Protein AF-A2QNN8-F1 (afdb_monomer)

InterPro domains:
  IPR036259 MFS transporter superfamily [G3DSA:1.20.1250.20] (14-137)
  IPR036259 MFS transporter superfamily [SSF103473] (20-132)

Sequence (154 aa):
FTSDRYVIHQKETKGDAFKPESRLVHLILAAVILPAGFIIYGWTLDYHVQYIVPLVGTCLAGFSMTLSAIPAETYVVDTYEIHGASAIAAGVIFRAIAGAFLPLIGPALYDSIGQGWGNTVLAFIAAAFIPPLGALMIYGDWFRSKERFGREGR

Radius of gyration: 18.93 Å; Cα contacts (8 Å, |Δi|>4): 127; chains: 1; bounding box: 52×25×62 Å

Organism: Aspergillus niger (strain ATCC MYA-4892 / CBS 513.88 / FGSC A1513) (NCBI:txid425011)

Solvent-accessible surface area (backbone atoms only — not comparable to full-atom values): 8056 Å² total; per-residue (Å²): 116,70,66,54,54,54,52,52,51,46,41,73,74,49,49,97,66,64,53,75,56,71,48,50,58,45,37,54,54,16,44,56,39,32,28,53,11,30,37,46,24,14,43,31,59,60,67,66,48,66,73,66,55,34,51,50,12,49,50,38,30,55,50,17,53,54,49,30,46,58,47,50,53,52,49,43,38,74,72,30,82,90,52,16,72,58,54,48,50,52,51,52,51,53,50,50,50,50,64,58,49,49,68,69,46,42,61,63,45,31,75,72,59,33,48,30,52,41,27,40,52,53,17,50,57,53,43,66,53,42,60,64,56,53,47,46,62,74,44,40,67,60,59,52,55,55,56,55,57,63,58,74,77,108

Foldseek 3Di:
DVVVVVLVVCCVPPPPPSDLLVLLVLLLVLLLLQLVLLLQLQVCVQVVHDPVRNVVSVVSNVVSVVSNPVSVLVSLCVLCVPCSVVVVVVVVVVVVVCVVVCVVCVVVLCVVPHRNVSSNVVSVVSNVVNVVSVCCSVCVVVVSVVVVVVVVVD

pLDDT: mean 76.63, std 15.36, range [36.84, 93.81]

Mean predicted aligned error: 10.18 Å

Structure (mmCIF, N/CA/C/O backbone):
data_AF-A2QNN8-F1
#
_entry.id   AF-A2QNN8-F1
#
loop_
_atom_site.group_PDB
_atom_site.id
_atom_site.type_symbol
_atom_site.label_atom_id
_atom_site.label_alt_id
_atom_site.label_comp_id
_atom_site.label_asym_id
_atom_site.label_entity_id
_atom_site.label_seq_id
_atom_site.pdbx_PDB_ins_code
_atom_site.Cartn_x
_atom_site.Cartn_y
_atom_site.Cartn_z
_atom_site.occupancy
_atom_site.B_iso_or_equiv
_atom_site.auth_seq_id
_atom_site.auth_comp_id
_atom_site.auth_asym_id
_atom_site.auth_atom_id
_atom_site.pdbx_PDB_model_num
ATOM 1 N N . PHE A 1 1 ? 18.140 10.721 -3.694 1.00 40.28 1 PHE A N 1
ATOM 2 C CA . PHE A 1 1 ? 19.602 10.827 -3.473 1.00 40.28 1 PHE A CA 1
ATOM 3 C C . PHE A 1 1 ? 20.260 9.537 -2.973 1.00 40.28 1 PHE A C 1
ATOM 5 O O . PHE A 1 1 ? 21.343 9.222 -3.447 1.00 40.28 1 PHE A O 1
ATOM 12 N N . THR A 1 2 ? 19.659 8.756 -2.066 1.00 42.47 2 THR A N 1
ATOM 13 C CA . THR A 1 2 ? 20.203 7.440 -1.654 1.00 42.47 2 THR A CA 1
ATOM 14 C C . THR A 1 2 ? 19.874 6.308 -2.633 1.00 42.47 2 THR A C 1
ATOM 16 O O . THR A 1 2 ? 20.722 5.447 -2.853 1.00 42.47 2 THR A O 1
ATOM 19 N N . SER A 1 3 ? 18.703 6.339 -3.286 1.00 48.66 3 SER A N 1
ATOM 20 C CA . SER A 1 3 ? 18.354 5.353 -4.323 1.00 48.66 3 SER A CA 1
ATOM 21 C C . SER A 1 3 ? 19.267 5.449 -5.551 1.00 48.66 3 SER A C 1
ATOM 23 O O . SER A 1 3 ? 19.714 4.420 -6.044 1.00 48.66 3 SER A O 1
ATOM 25 N N . ASP A 1 4 ? 19.628 6.661 -5.986 1.00 56.06 4 ASP A N 1
ATOM 26 C CA . ASP A 1 4 ? 20.526 6.859 -7.133 1.00 56.06 4 ASP A CA 1
ATOM 27 C C . ASP A 1 4 ? 21.926 6.307 -6.887 1.00 56.06 4 ASP A C 1
ATOM 29 O O . ASP A 1 4 ? 22.475 5.641 -7.756 1.00 56.06 4 ASP A O 1
ATOM 33 N N . ARG A 1 5 ? 22.497 6.495 -5.690 1.00 54.22 5 ARG A N 1
ATOM 34 C CA . ARG A 1 5 ? 23.829 5.945 -5.383 1.00 54.22 5 ARG A CA 1
ATOM 35 C C . ARG A 1 5 ? 23.828 4.417 -5.355 1.00 54.22 5 ARG A C 1
ATOM 37 O O . ARG A 1 5 ? 24.802 3.817 -5.793 1.00 54.22 5 ARG A O 1
ATOM 44 N N . TYR A 1 6 ? 22.745 3.790 -4.895 1.00 56.72 6 TYR A N 1
ATOM 45 C CA . TYR A 1 6 ? 22.615 2.329 -4.896 1.00 56.72 6 TYR A CA 1
ATOM 46 C C . TYR A 1 6 ? 22.433 1.766 -6.316 1.00 56.72 6 TYR A C 1
ATOM 48 O O . TYR A 1 6 ? 23.040 0.758 -6.670 1.00 56.72 6 TYR A O 1
ATOM 56 N N . VAL A 1 7 ? 21.658 2.460 -7.156 1.00 57.34 7 VAL A N 1
ATOM 57 C CA . VAL A 1 7 ? 21.433 2.122 -8.572 1.00 57.34 7 VAL A CA 1
ATOM 58 C C . VAL A 1 7 ? 22.704 2.306 -9.405 1.00 57.34 7 VAL A C 1
ATOM 60 O O . VAL A 1 7 ? 23.020 1.444 -10.219 1.00 57.34 7 VAL A O 1
ATOM 63 N N . ILE A 1 8 ? 23.448 3.396 -9.197 1.00 58.00 8 ILE A N 1
ATOM 64 C CA . ILE A 1 8 ? 24.716 3.672 -9.889 1.00 58.00 8 ILE A CA 1
ATOM 65 C C . ILE A 1 8 ? 25.770 2.637 -9.483 1.00 58.00 8 ILE A C 1
ATOM 67 O O . ILE A 1 8 ? 26.391 2.036 -10.353 1.00 58.00 8 ILE A O 1
ATOM 71 N N . HIS A 1 9 ? 25.888 2.330 -8.187 1.00 56.50 9 HIS A N 1
ATOM 72 C CA . HIS A 1 9 ? 26.834 1.324 -7.706 1.00 56.50 9 HIS A CA 1
ATOM 73 C C . HIS A 1 9 ? 26.515 -0.087 -8.228 1.00 56.50 9 HIS A C 1
ATOM 75 O O . HIS A 1 9 ? 27.425 -0.819 -8.610 1.00 56.50 9 HIS A O 1
ATOM 81 N N . GLN A 1 10 ? 25.231 -0.466 -8.310 1.00 51.91 10 GLN A N 1
ATOM 82 C CA . GLN A 1 10 ? 24.814 -1.742 -8.906 1.00 51.91 10 GLN A CA 1
ATOM 83 C C . GLN A 1 10 ? 24.966 -1.781 -10.434 1.00 51.91 10 GLN A C 1
ATOM 85 O O . GLN A 1 10 ? 25.294 -2.840 -10.967 1.00 51.91 10 GLN A O 1
ATOM 90 N N . LYS A 1 11 ? 24.768 -0.660 -11.145 1.00 53.00 11 LYS A N 1
ATOM 91 C CA . LYS A 1 11 ? 25.093 -0.546 -12.579 1.00 53.00 11 LYS A CA 1
ATOM 92 C C . LYS A 1 11 ? 26.594 -0.734 -12.829 1.00 53.00 11 LYS A C 1
ATOM 94 O O . LYS A 1 11 ? 26.963 -1.415 -13.779 1.00 53.00 11 LYS A O 1
ATOM 99 N N . GLU A 1 12 ? 27.444 -0.204 -11.950 1.00 52.50 12 GLU A N 1
ATOM 100 C CA . GLU A 1 12 ? 28.905 -0.332 -12.040 1.00 52.50 12 GLU A CA 1
ATOM 101 C C . GLU A 1 12 ? 29.424 -1.738 -11.693 1.00 52.50 12 GLU A C 1
ATOM 103 O O . GLU A 1 12 ? 30.400 -2.184 -12.288 1.00 52.50 12 GLU A O 1
ATOM 108 N N . THR A 1 13 ? 28.774 -2.475 -10.780 1.00 52.06 13 THR A N 1
ATOM 109 C CA . THR A 1 13 ? 29.211 -3.839 -10.401 1.00 52.06 13 THR A CA 1
ATOM 110 C C . THR A 1 13 ? 28.624 -4.963 -11.256 1.00 52.06 13 THR A C 1
ATOM 112 O O . THR A 1 13 ? 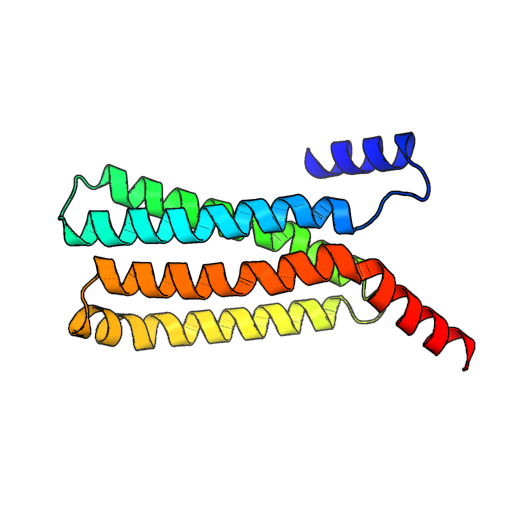29.233 -6.028 -11.330 1.00 52.06 13 THR A O 1
ATOM 115 N N . LYS A 1 14 ? 27.451 -4.779 -11.879 1.00 47.31 14 LYS A N 1
ATOM 116 C CA . LYS A 1 14 ? 26.757 -5.840 -12.642 1.00 47.31 14 LYS A CA 1
ATOM 117 C C . LYS A 1 14 ? 26.651 -5.600 -14.151 1.00 47.31 14 LYS A C 1
ATOM 119 O O . LYS A 1 14 ? 26.221 -6.513 -14.855 1.00 47.31 14 LYS A O 1
ATOM 124 N N . GLY A 1 15 ? 27.039 -4.430 -14.664 1.00 57.62 15 GLY A N 1
ATOM 125 C CA . GLY A 1 15 ? 26.958 -4.123 -16.097 1.00 57.62 15 GLY A CA 1
ATOM 126 C C . GLY A 1 15 ? 25.545 -4.338 -16.666 1.00 57.62 15 GLY A C 1
ATOM 127 O O . GLY A 1 15 ? 24.558 -3.900 -16.076 1.00 57.62 15 GLY A O 1
ATOM 128 N N . ASP A 1 16 ? 25.447 -5.069 -17.781 1.00 45.72 16 ASP A N 1
ATOM 129 C CA . ASP A 1 16 ? 24.219 -5.358 -18.555 1.00 45.72 16 ASP A CA 1
ATOM 130 C C . ASP A 1 16 ? 23.160 -6.210 -17.802 1.00 45.72 16 ASP A C 1
ATOM 132 O O . ASP A 1 16 ? 22.071 -6.476 -18.303 1.00 45.72 16 ASP A O 1
ATOM 136 N N . ALA A 1 17 ? 23.452 -6.633 -16.564 1.00 47.44 17 ALA A N 1
ATOM 137 C CA . ALA A 1 17 ? 22.543 -7.381 -15.692 1.00 47.44 17 ALA A CA 1
ATOM 138 C C . ALA A 1 17 ? 21.748 -6.494 -14.707 1.00 47.44 17 ALA A C 1
ATOM 140 O O . ALA A 1 17 ? 21.143 -7.014 -13.761 1.00 47.44 17 ALA A O 1
ATOM 141 N N . PHE A 1 18 ? 21.730 -5.166 -14.894 1.00 48.59 18 PHE A N 1
ATOM 142 C CA . PHE A 1 18 ? 20.839 -4.266 -14.153 1.00 48.59 18 PHE A CA 1
ATOM 143 C C . PHE A 1 18 ? 19.399 -4.405 -14.662 1.00 48.59 18 PHE A C 1
ATOM 145 O O . PHE A 1 18 ? 18.871 -3.597 -15.423 1.00 48.59 18 PHE A O 1
ATOM 152 N N . LYS A 1 19 ? 18.781 -5.499 -14.236 1.00 54.31 19 LYS A N 1
ATOM 153 C CA . LYS A 1 19 ? 17.401 -5.853 -14.512 1.00 54.31 19 LYS A CA 1
ATOM 154 C C . LYS A 1 19 ? 16.452 -4.903 -13.758 1.00 54.31 19 LYS A C 1
ATOM 156 O O . LYS A 1 19 ? 16.579 -4.811 -12.527 1.00 54.31 19 LYS A O 1
ATOM 161 N N . PRO A 1 20 ? 15.530 -4.180 -14.432 1.00 54.88 20 PRO A N 1
ATOM 162 C CA . PRO A 1 20 ? 14.546 -3.305 -13.777 1.00 54.88 20 PRO A CA 1
ATOM 163 C C . PRO A 1 20 ? 13.703 -4.035 -12.709 1.00 54.88 20 PRO A C 1
ATOM 165 O O . PRO A 1 20 ? 13.182 -3.413 -11.783 1.00 54.88 20 PRO A O 1
ATOM 168 N N . GLU A 1 21 ? 13.677 -5.366 -12.752 1.00 56.22 21 GLU A N 1
ATOM 169 C CA . GLU A 1 21 ? 13.100 -6.299 -11.785 1.00 56.22 21 GLU A CA 1
ATOM 170 C C . GLU A 1 21 ? 13.728 -6.207 -10.381 1.00 56.22 21 GLU A C 1
ATOM 172 O O . GLU A 1 21 ? 13.063 -6.502 -9.389 1.00 56.22 21 GLU A O 1
ATOM 177 N N . SER A 1 22 ? 14.967 -5.716 -10.240 1.00 58.47 22 SER A N 1
ATOM 178 C CA . SER A 1 22 ? 15.568 -5.466 -8.914 1.00 58.47 22 SER A CA 1
ATOM 179 C C . SER A 1 22 ? 14.829 -4.364 -8.139 1.00 58.47 22 SER A C 1
ATOM 181 O O . SER A 1 22 ? 14.865 -4.331 -6.907 1.00 58.47 22 SER A O 1
ATOM 183 N N . ARG A 1 23 ? 14.106 -3.476 -8.839 1.00 61.06 23 ARG A N 1
ATOM 184 C CA . ARG A 1 23 ? 13.245 -2.461 -8.213 1.00 61.06 23 ARG A CA 1
ATOM 185 C C . ARG A 1 23 ? 11.925 -3.059 -7.716 1.00 61.06 23 ARG A C 1
ATOM 187 O O . ARG A 1 23 ? 11.390 -2.574 -6.721 1.00 61.06 23 ARG A O 1
ATOM 194 N N . LEU A 1 24 ? 11.448 -4.146 -8.334 1.00 64.88 24 LEU A N 1
ATOM 195 C CA . LEU A 1 24 ? 10.194 -4.822 -7.975 1.00 64.88 24 LEU A CA 1
ATOM 196 C C . LEU A 1 24 ? 10.249 -5.519 -6.603 1.00 64.88 24 LEU A C 1
ATOM 198 O O . LEU A 1 24 ? 9.210 -5.707 -5.975 1.00 64.88 24 LEU A O 1
ATOM 202 N N . VAL A 1 25 ? 11.440 -5.806 -6.063 1.00 69.25 25 VAL A N 1
ATOM 203 C CA . VAL A 1 25 ? 11.587 -6.316 -4.683 1.00 69.25 25 VAL A CA 1
ATOM 204 C C . VAL A 1 25 ? 10.976 -5.351 -3.656 1.00 69.25 25 VAL A C 1
ATOM 206 O O . VAL A 1 25 ? 10.321 -5.782 -2.707 1.00 69.25 25 VAL A O 1
ATOM 209 N N . HIS A 1 26 ? 11.126 -4.040 -3.869 1.00 74.56 26 HIS A N 1
ATOM 210 C CA . HIS A 1 26 ? 10.558 -3.021 -2.981 1.00 74.56 26 HIS A CA 1
ATOM 211 C C . HIS A 1 26 ? 9.028 -2.953 -3.091 1.00 74.56 26 HIS A C 1
ATOM 213 O O . HIS A 1 26 ? 8.355 -2.684 -2.099 1.00 74.56 26 HIS A O 1
ATOM 219 N N . LEU A 1 27 ? 8.479 -3.263 -4.271 1.00 77.75 27 LEU A N 1
ATOM 220 C CA . LEU A 1 27 ? 7.037 -3.360 -4.508 1.00 77.75 27 LEU A CA 1
ATOM 221 C C . LEU A 1 27 ? 6.410 -4.531 -3.750 1.00 77.75 27 LEU A C 1
ATOM 223 O O . LEU A 1 27 ? 5.355 -4.354 -3.151 1.00 77.75 27 LEU A O 1
ATOM 227 N N . ILE A 1 28 ? 7.067 -5.694 -3.709 1.00 79.44 28 ILE A N 1
ATOM 228 C CA . ILE A 1 28 ? 6.591 -6.845 -2.923 1.00 79.44 28 ILE A CA 1
ATOM 229 C C . ILE A 1 28 ? 6.603 -6.511 -1.429 1.00 79.44 28 ILE A C 1
ATOM 231 O O . ILE A 1 28 ? 5.623 -6.770 -0.732 1.00 79.44 28 ILE A O 1
ATOM 235 N N . LEU A 1 29 ? 7.681 -5.887 -0.943 1.00 82.81 29 LEU A N 1
ATOM 236 C CA . LEU A 1 29 ? 7.770 -5.459 0.452 1.00 82.81 29 LEU A CA 1
ATOM 237 C C . LEU A 1 29 ? 6.645 -4.472 0.803 1.00 82.81 29 LEU A C 1
ATOM 239 O O . LEU A 1 29 ? 5.948 -4.657 1.800 1.00 82.81 29 LEU A O 1
ATOM 243 N N . ALA A 1 30 ? 6.415 -3.465 -0.042 1.00 84.88 30 ALA A N 1
ATOM 244 C CA . ALA A 1 30 ? 5.307 -2.530 0.123 1.00 84.88 30 ALA A CA 1
ATOM 245 C C . ALA A 1 30 ? 3.945 -3.251 0.123 1.00 84.88 30 ALA A C 1
ATOM 247 O O . ALA A 1 30 ? 3.107 -2.996 0.992 1.00 84.88 30 ALA A O 1
ATOM 248 N N . ALA A 1 31 ? 3.744 -4.203 -0.787 1.00 84.12 31 ALA A N 1
ATOM 249 C CA . ALA A 1 31 ? 2.489 -4.929 -0.926 1.00 84.12 31 ALA A CA 1
ATOM 250 C C . ALA A 1 31 ? 2.150 -5.820 0.284 1.00 84.12 31 ALA A C 1
ATOM 252 O O . ALA A 1 31 ? 0.978 -6.098 0.507 1.00 84.12 31 ALA A O 1
ATOM 253 N N . VAL A 1 32 ? 3.134 -6.213 1.101 1.00 87.19 32 VAL A N 1
ATOM 254 C CA . VAL A 1 32 ? 2.909 -6.912 2.384 1.00 87.19 32 VAL A CA 1
ATOM 255 C C . VAL A 1 32 ? 2.680 -5.930 3.538 1.00 87.19 32 VAL A C 1
ATOM 257 O O . VAL A 1 32 ? 1.844 -6.173 4.410 1.00 87.19 32 VAL A O 1
ATOM 260 N N . ILE A 1 33 ? 3.385 -4.796 3.541 1.00 89.44 33 ILE A N 1
ATOM 261 C CA . ILE A 1 33 ? 3.255 -3.763 4.582 1.00 89.44 33 ILE A CA 1
ATOM 262 C C . ILE A 1 33 ? 1.874 -3.086 4.529 1.00 89.44 33 ILE A C 1
ATOM 264 O O . ILE A 1 33 ? 1.326 -2.738 5.575 1.00 89.44 33 ILE A O 1
ATOM 268 N N . LEU A 1 34 ? 1.288 -2.919 3.337 1.00 89.50 34 LEU A N 1
ATOM 269 C CA . LEU A 1 34 ? 0.002 -2.232 3.164 1.00 89.50 34 LEU A CA 1
ATOM 270 C C . LEU A 1 34 ? -1.173 -2.962 3.855 1.00 89.50 34 LEU A C 1
ATOM 272 O O . LEU A 1 34 ? -1.851 -2.326 4.664 1.00 89.50 34 LEU A O 1
ATOM 276 N N . PRO A 1 35 ? -1.402 -4.276 3.633 1.00 90.19 35 PRO A N 1
ATOM 277 C CA . PRO A 1 35 ? -2.399 -5.043 4.378 1.00 90.19 35 PRO A CA 1
ATOM 278 C C . PRO A 1 35 ? -2.188 -4.994 5.893 1.00 90.19 35 PRO A C 1
ATOM 280 O O . PRO A 1 35 ? -3.153 -4.838 6.637 1.00 90.19 35 PRO A O 1
ATOM 283 N N . ALA A 1 36 ? -0.936 -5.076 6.358 1.00 91.31 36 ALA A N 1
ATOM 284 C CA . ALA A 1 36 ? -0.625 -4.999 7.783 1.00 91.31 36 ALA A CA 1
ATOM 285 C C . ALA A 1 36 ? -1.039 -3.644 8.384 1.00 91.31 36 ALA A C 1
ATOM 287 O O . ALA A 1 36 ? -1.663 -3.609 9.444 1.00 91.31 36 ALA A O 1
ATOM 288 N N . GLY A 1 37 ? -0.762 -2.537 7.684 1.00 89.75 37 GLY A N 1
ATOM 289 C CA . GLY A 1 37 ? -1.193 -1.196 8.087 1.00 89.75 37 GLY A CA 1
ATOM 290 C C . GLY A 1 37 ? -2.715 -1.066 8.191 1.00 89.75 37 GLY A C 1
ATOM 291 O O . GLY A 1 37 ? -3.213 -0.564 9.199 1.00 89.75 37 GLY A O 1
ATOM 292 N N . PHE A 1 38 ? -3.459 -1.581 7.204 1.00 90.25 38 PHE A N 1
ATOM 293 C CA . PHE A 1 38 ? -4.927 -1.557 7.215 1.00 90.25 38 PHE A CA 1
ATOM 294 C C . PHE A 1 38 ? -5.537 -2.413 8.327 1.00 90.25 38 PHE A C 1
ATOM 296 O O . PHE A 1 38 ? -6.469 -1.963 8.988 1.00 90.25 38 PHE A O 1
ATOM 303 N N . ILE A 1 39 ? -5.004 -3.610 8.580 1.00 91.50 39 ILE A N 1
ATOM 304 C CA . ILE A 1 39 ? -5.483 -4.478 9.666 1.00 91.50 39 ILE A CA 1
ATOM 305 C C . ILE A 1 39 ? -5.244 -3.805 11.022 1.00 91.50 39 ILE A C 1
ATOM 307 O O . ILE A 1 39 ? -6.165 -3.726 11.833 1.00 91.50 39 ILE A O 1
ATOM 311 N N . ILE A 1 40 ? -4.041 -3.268 11.259 1.00 89.88 40 ILE A N 1
ATOM 312 C CA . ILE A 1 40 ? -3.726 -2.552 12.503 1.00 89.88 40 ILE A CA 1
ATOM 313 C C . ILE A 1 40 ? -4.671 -1.360 12.673 1.00 89.88 40 ILE A C 1
ATOM 315 O O . ILE A 1 40 ? -5.285 -1.218 13.725 1.00 89.88 40 ILE A O 1
ATOM 319 N N . TYR A 1 41 ? -4.833 -0.532 11.642 1.00 88.50 41 TYR A N 1
ATOM 320 C CA . TYR A 1 41 ? -5.720 0.630 11.679 1.00 88.50 41 TYR A CA 1
ATOM 321 C C . TYR A 1 41 ? -7.181 0.246 11.961 1.00 88.50 41 TYR A C 1
ATOM 323 O O . TYR A 1 41 ? -7.792 0.779 12.884 1.00 88.50 41 TYR A O 1
ATOM 331 N N . GLY A 1 42 ? -7.720 -0.726 11.225 1.00 87.56 42 GLY A N 1
ATOM 332 C CA . 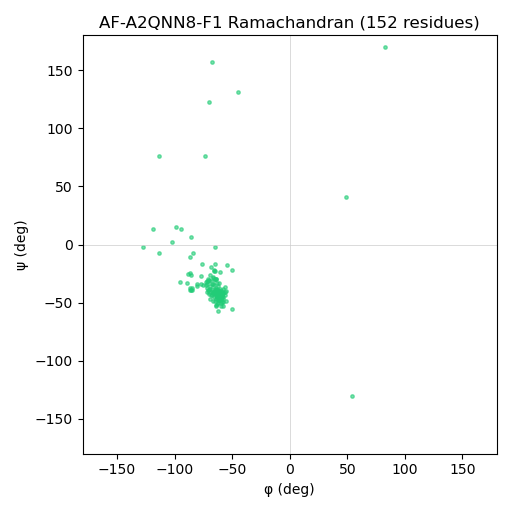GLY A 1 42 ? -9.118 -1.128 11.334 1.00 87.56 42 GLY A CA 1
ATOM 333 C C . GLY A 1 42 ? -9.494 -1.683 12.693 1.00 87.56 42 GLY A C 1
ATOM 334 O O . GLY A 1 42 ? -10.456 -1.224 13.301 1.00 87.56 42 GLY A O 1
ATOM 335 N N . TRP A 1 43 ? -8.727 -2.652 13.190 1.00 88.88 43 TRP A N 1
ATOM 336 C CA . TRP A 1 43 ? -9.032 -3.290 14.469 1.00 88.88 43 TRP A CA 1
ATOM 337 C C . TRP A 1 43 ? -8.759 -2.369 15.656 1.00 88.88 43 TRP A C 1
ATOM 339 O O . TRP A 1 43 ? -9.465 -2.433 16.657 1.00 88.88 43 TRP A O 1
ATOM 349 N N . THR A 1 44 ? -7.775 -1.472 15.558 1.00 87.19 44 THR A N 1
ATOM 350 C CA . THR A 1 44 ? -7.514 -0.511 16.642 1.00 87.19 44 THR A CA 1
ATOM 351 C C . THR A 1 44 ? -8.600 0.553 16.757 1.00 87.19 44 THR A C 1
ATOM 353 O O . THR A 1 44 ? -8.895 0.983 17.872 1.00 87.19 44 THR A O 1
ATOM 356 N N . LEU A 1 45 ? -9.230 0.928 15.641 1.00 84.38 45 LEU A N 1
ATOM 357 C CA . LEU A 1 45 ? -10.421 1.777 15.633 1.00 84.38 45 LEU A CA 1
ATOM 358 C C . LEU A 1 45 ? -11.654 1.056 16.180 1.00 84.38 45 LEU A C 1
ATOM 360 O O . LEU A 1 45 ? -12.376 1.642 16.980 1.00 84.38 45 LEU A O 1
ATOM 364 N N . ASP A 1 46 ? -11.854 -0.207 15.7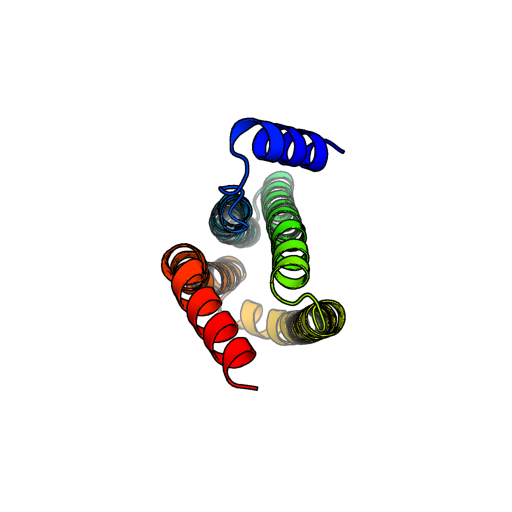99 1.00 85.94 46 ASP A N 1
ATOM 365 C CA . ASP A 1 46 ? -12.986 -1.029 16.247 1.00 85.94 46 ASP A CA 1
ATOM 366 C C . ASP A 1 46 ? -12.963 -1.271 17.768 1.00 85.94 46 ASP A C 1
ATOM 368 O O . ASP A 1 46 ? -13.977 -1.144 18.449 1.00 85.94 46 ASP A O 1
ATOM 372 N N . TYR A 1 47 ? -11.777 -1.527 18.331 1.00 86.06 47 TYR A N 1
ATOM 373 C CA . TYR A 1 47 ? -11.582 -1.727 19.772 1.00 86.06 47 TYR A CA 1
ATOM 374 C C . TYR A 1 47 ? -11.383 -0.428 20.573 1.00 86.06 47 TYR A C 1
ATOM 376 O O . TYR A 1 47 ? -11.064 -0.498 21.761 1.00 86.06 47 TYR A O 1
ATOM 384 N N . HIS A 1 48 ? -11.538 0.752 19.957 1.00 83.62 48 HIS A N 1
ATOM 385 C CA . HIS A 1 48 ? -11.313 2.058 20.597 1.00 83.62 48 HIS A CA 1
ATOM 386 C C . HIS A 1 48 ? -9.976 2.147 21.362 1.00 83.62 48 HIS A C 1
ATOM 388 O O . HIS A 1 48 ? -9.887 2.697 22.463 1.00 83.62 48 HIS A O 1
ATOM 394 N N . VAL A 1 49 ? -8.916 1.584 20.777 1.00 87.00 49 VAL A N 1
ATOM 395 C CA . VAL A 1 49 ? -7.575 1.554 21.372 1.00 87.00 49 VAL A CA 1
ATOM 396 C C . VAL A 1 49 ? -6.992 2.971 21.428 1.00 87.00 49 VAL A C 1
ATOM 398 O O . VAL A 1 49 ? -7.381 3.859 20.668 1.00 87.00 49 VAL A O 1
ATOM 401 N N . GLN A 1 50 ? -6.027 3.194 22.326 1.00 86.00 50 GLN A N 1
ATOM 402 C CA . GLN A 1 50 ? -5.293 4.455 22.441 1.00 86.00 50 GLN A CA 1
ATOM 403 C C . GLN A 1 50 ? -4.851 4.984 21.065 1.00 86.00 50 GLN A C 1
ATOM 405 O O . GLN A 1 50 ? -4.219 4.267 20.291 1.00 86.00 50 GLN A O 1
ATOM 410 N N . TYR A 1 51 ? -5.123 6.268 20.811 1.00 86.38 51 TYR A N 1
ATOM 411 C CA . TYR A 1 51 ? -4.953 6.967 19.525 1.00 86.38 51 TYR A CA 1
ATOM 412 C C . TYR A 1 51 ? -3.584 6.796 18.839 1.00 86.38 51 TYR A C 1
ATOM 414 O O . TYR A 1 51 ? -3.472 6.965 17.627 1.00 86.38 51 TYR A O 1
ATOM 422 N N . ILE A 1 52 ? -2.537 6.447 19.591 1.00 88.94 52 ILE A N 1
ATOM 423 C CA . ILE A 1 52 ? -1.187 6.205 19.068 1.00 88.94 52 ILE A CA 1
ATOM 424 C C . ILE A 1 52 ? -1.157 4.989 18.132 1.00 88.94 52 ILE A C 1
ATOM 426 O O . ILE A 1 52 ? -0.467 5.013 17.116 1.00 88.94 52 ILE A O 1
ATOM 430 N N . VAL A 1 53 ? -1.908 3.930 18.433 1.00 87.31 53 VAL A N 1
ATOM 431 C CA . VAL A 1 53 ? -1.870 2.685 17.651 1.00 87.31 53 VAL A CA 1
ATOM 432 C C . VAL A 1 53 ? -2.477 2.842 16.243 1.00 87.31 53 VAL A C 1
ATOM 434 O O . VAL A 1 53 ? -1.803 2.466 15.280 1.00 87.31 53 VAL A O 1
ATOM 437 N N . PRO A 1 54 ? -3.665 3.457 16.054 1.00 88.31 54 PRO A N 1
ATOM 438 C CA . PRO A 1 54 ? -4.172 3.739 14.710 1.00 88.31 54 PRO A CA 1
ATOM 439 C C . PRO A 1 54 ? -3.294 4.743 13.946 1.00 88.31 54 PRO A C 1
ATOM 441 O O . PRO A 1 54 ? -3.172 4.636 12.726 1.00 88.31 54 PRO A O 1
ATOM 444 N N . LEU A 1 55 ? -2.612 5.671 14.633 1.00 90.00 55 LEU A N 1
ATOM 445 C CA . LEU A 1 55 ? -1.599 6.540 14.016 1.00 90.00 55 LEU A CA 1
ATOM 446 C C . LEU A 1 55 ? -0.441 5.730 13.417 1.00 90.00 55 LEU A C 1
ATOM 448 O O . LEU A 1 55 ? -0.046 5.982 12.281 1.00 90.00 55 LEU A O 1
ATOM 452 N N . VAL A 1 56 ? 0.064 4.725 14.138 1.00 92.00 56 VAL A N 1
ATOM 453 C CA . VAL A 1 56 ? 1.102 3.815 13.624 1.00 92.00 56 VAL A CA 1
ATOM 454 C C . VAL A 1 56 ? 0.596 3.030 12.409 1.00 92.00 56 VAL A C 1
ATOM 456 O O . VAL A 1 56 ? 1.323 2.922 11.421 1.00 92.00 56 VAL A O 1
ATOM 459 N N . GLY A 1 57 ? -0.651 2.546 12.435 1.00 89.12 57 GLY A N 1
ATOM 460 C CA . GLY A 1 57 ? -1.281 1.876 11.288 1.00 89.12 57 GLY A CA 1
ATOM 461 C C . GLY A 1 57 ? -1.332 2.763 10.037 1.00 89.12 57 GLY A C 1
ATOM 462 O O . GLY A 1 57 ? -0.899 2.347 8.960 1.00 89.12 57 GLY A O 1
ATOM 463 N N . THR A 1 58 ? -1.758 4.019 10.193 1.00 90.25 58 THR A N 1
ATOM 464 C CA . THR A 1 58 ? -1.785 5.013 9.107 1.00 90.25 58 THR A CA 1
ATOM 465 C C . THR A 1 58 ? -0.382 5.342 8.591 1.00 90.25 58 THR A C 1
ATOM 467 O O . THR A 1 58 ? -0.177 5.436 7.380 1.00 90.25 58 THR A O 1
ATOM 470 N N . CYS A 1 59 ? 0.608 5.464 9.481 1.00 93.31 59 CYS A N 1
ATOM 471 C CA . CYS A 1 59 ? 2.005 5.669 9.094 1.00 93.31 59 CYS A CA 1
ATOM 472 C C . CYS A 1 59 ? 2.545 4.498 8.262 1.00 93.31 59 CYS A C 1
ATOM 474 O O . CYS A 1 59 ? 3.194 4.733 7.243 1.00 93.31 59 CYS A O 1
ATOM 476 N N . LEU A 1 60 ? 2.251 3.249 8.646 1.00 92.44 60 LEU A N 1
ATOM 477 C CA . LEU A 1 60 ? 2.624 2.069 7.857 1.00 92.44 60 LEU A CA 1
ATOM 478 C C . LEU A 1 60 ? 1.977 2.086 6.467 1.00 92.44 60 LEU A C 1
ATOM 480 O O . LEU A 1 60 ? 2.657 1.832 5.471 1.00 92.44 60 LEU A O 1
ATOM 484 N N . ALA A 1 61 ? 0.683 2.408 6.389 1.00 90.44 61 ALA A N 1
ATOM 485 C CA . ALA A 1 61 ? -0.037 2.481 5.121 1.00 90.44 61 ALA A CA 1
ATOM 486 C C . ALA A 1 61 ? 0.546 3.568 4.197 1.00 90.44 61 ALA A C 1
ATOM 488 O O . ALA A 1 61 ? 0.844 3.295 3.033 1.00 90.44 61 ALA A O 1
ATOM 489 N N . GLY A 1 62 ? 0.796 4.773 4.723 1.00 90.62 62 GLY A N 1
ATOM 490 C CA . GLY A 1 62 ? 1.408 5.872 3.967 1.00 90.62 62 GLY A CA 1
ATOM 491 C C . GLY A 1 62 ? 2.843 5.574 3.521 1.00 90.62 62 GLY A C 1
ATOM 492 O O . GLY A 1 62 ? 3.226 5.873 2.384 1.00 90.62 62 GLY A O 1
ATOM 493 N N . PHE A 1 63 ? 3.628 4.919 4.382 1.00 91.81 63 PHE A N 1
ATOM 494 C CA . PHE A 1 63 ? 4.972 4.460 4.039 1.00 91.81 63 PHE A CA 1
ATOM 495 C C . PHE A 1 63 ? 4.939 3.455 2.884 1.00 91.81 63 PHE A C 1
ATOM 497 O O . PHE A 1 63 ? 5.680 3.612 1.914 1.00 91.81 63 PHE A O 1
ATOM 504 N N . SER A 1 64 ? 4.037 2.473 2.934 1.00 90.19 64 SER A N 1
ATOM 505 C CA . SER A 1 64 ? 3.875 1.501 1.852 1.00 90.19 64 SER A CA 1
ATOM 506 C C . SER A 1 64 ? 3.443 2.144 0.525 1.00 90.19 64 SER A C 1
ATOM 508 O O . SER A 1 64 ? 4.000 1.820 -0.530 1.00 90.19 64 SER A O 1
ATOM 510 N N . MET A 1 65 ? 2.513 3.106 0.551 1.00 88.44 65 MET A N 1
ATOM 511 C CA . MET A 1 65 ? 2.098 3.834 -0.658 1.00 88.44 65 MET A CA 1
ATOM 512 C C . MET A 1 65 ? 3.278 4.541 -1.334 1.00 88.44 65 MET A C 1
ATOM 514 O O . MET A 1 65 ? 3.425 4.477 -2.551 1.00 88.44 65 MET A O 1
ATOM 518 N N . THR A 1 66 ? 4.157 5.168 -0.552 1.00 88.81 66 THR A N 1
ATOM 519 C CA . THR A 1 66 ? 5.337 5.855 -1.101 1.00 88.81 66 THR A CA 1
ATOM 520 C C . THR A 1 66 ? 6.384 4.858 -1.600 1.00 88.81 66 THR A C 1
ATOM 522 O O . THR A 1 66 ? 6.961 5.041 -2.673 1.00 88.81 66 THR A O 1
ATOM 525 N N . LEU A 1 67 ? 6.604 3.777 -0.844 1.00 86.31 67 LEU A N 1
ATOM 526 C CA . LEU A 1 67 ? 7.564 2.725 -1.175 1.00 86.31 67 LEU A CA 1
ATOM 527 C C . LEU A 1 67 ? 7.194 1.972 -2.464 1.00 86.31 67 LEU A C 1
ATOM 529 O O . LEU A 1 67 ? 8.090 1.515 -3.168 1.00 86.31 67 LEU A O 1
ATOM 533 N N . SER A 1 68 ? 5.902 1.863 -2.785 1.00 86.12 68 SER A N 1
ATOM 534 C CA . SER A 1 68 ? 5.407 1.244 -4.023 1.00 86.12 68 SER A CA 1
ATOM 535 C C . SER A 1 68 ? 5.325 2.216 -5.205 1.00 86.12 68 SER A C 1
ATOM 537 O O . SER A 1 68 ? 5.678 1.827 -6.318 1.00 86.12 68 SER A O 1
ATOM 539 N N . ALA A 1 69 ? 4.916 3.472 -4.990 1.00 84.75 69 ALA A N 1
ATOM 540 C CA . ALA A 1 69 ? 4.708 4.441 -6.071 1.00 84.75 69 ALA A CA 1
ATOM 541 C C . ALA A 1 69 ? 5.995 4.757 -6.853 1.00 84.75 69 ALA A C 1
ATOM 543 O O . ALA A 1 69 ? 6.024 4.620 -8.074 1.00 84.75 69 ALA A O 1
ATOM 544 N N . ILE A 1 70 ? 7.083 5.096 -6.153 1.00 84.12 70 ILE A N 1
ATOM 545 C CA . ILE A 1 70 ? 8.354 5.510 -6.775 1.00 84.12 70 ILE A CA 1
ATOM 546 C C . ILE A 1 70 ? 8.934 4.435 -7.722 1.00 84.12 70 ILE A C 1
ATOM 548 O O . ILE A 1 70 ? 9.241 4.754 -8.878 1.00 84.12 70 ILE A O 1
ATOM 552 N N . PRO A 1 71 ? 9.120 3.166 -7.297 1.00 79.50 71 PRO A N 1
ATOM 553 C CA . PRO A 1 71 ? 9.649 2.135 -8.186 1.00 79.50 71 PRO A CA 1
ATOM 554 C C . PRO A 1 71 ? 8.670 1.747 -9.299 1.00 79.50 71 PRO A C 1
ATOM 556 O O . PRO A 1 71 ? 9.137 1.411 -10.384 1.00 79.50 71 PRO A O 1
ATOM 559 N N . ALA A 1 72 ? 7.352 1.815 -9.070 1.00 81.44 72 ALA A N 1
ATOM 560 C CA . ALA A 1 72 ? 6.355 1.527 -10.102 1.00 81.44 72 ALA A CA 1
ATOM 561 C C . ALA A 1 72 ? 6.382 2.566 -11.228 1.00 81.44 72 ALA A C 1
ATOM 563 O O . ALA A 1 72 ? 6.451 2.198 -12.398 1.00 81.44 72 ALA A O 1
ATOM 564 N N . GLU A 1 73 ? 6.385 3.856 -10.887 1.00 82.44 73 GLU A N 1
ATOM 565 C CA . GLU A 1 73 ? 6.461 4.942 -11.868 1.00 82.44 73 GLU A CA 1
ATOM 566 C C . GLU A 1 73 ? 7.762 4.853 -12.672 1.00 82.44 73 GLU A C 1
ATOM 568 O O . GLU A 1 73 ? 7.729 4.876 -13.900 1.00 82.44 73 GLU A O 1
ATOM 573 N N . THR A 1 74 ? 8.895 4.639 -11.993 1.00 80.12 74 THR A N 1
ATOM 574 C CA . THR A 1 74 ? 10.201 4.470 -12.654 1.00 80.12 74 THR A CA 1
ATOM 575 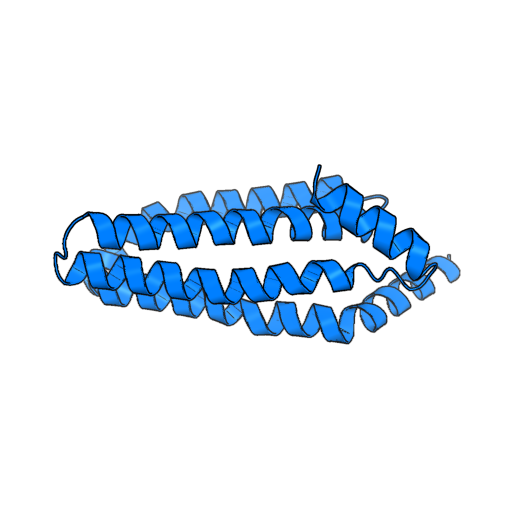C C . THR A 1 74 ? 10.209 3.258 -13.594 1.00 80.12 74 THR A C 1
ATOM 577 O O . THR A 1 74 ? 10.688 3.364 -14.718 1.00 80.12 74 THR A O 1
ATOM 580 N N . TYR A 1 75 ? 9.635 2.121 -13.180 1.00 77.12 75 TYR A N 1
ATOM 581 C CA . TYR A 1 75 ? 9.539 0.920 -14.018 1.00 77.12 75 TYR A CA 1
ATOM 582 C C . TYR A 1 75 ? 8.722 1.161 -15.293 1.00 77.12 75 TYR A C 1
ATOM 584 O O . TYR A 1 75 ? 9.091 0.682 -16.365 1.00 77.12 75 TYR A O 1
ATOM 592 N N . VAL A 1 76 ? 7.624 1.914 -15.194 1.00 77.44 76 VAL A N 1
ATOM 593 C CA . VAL A 1 76 ? 6.787 2.254 -16.351 1.00 77.44 76 VAL A CA 1
ATOM 594 C C . VAL A 1 76 ? 7.542 3.158 -17.328 1.00 77.44 76 VAL A C 1
ATOM 596 O O . VAL A 1 76 ? 7.470 2.911 -18.531 1.00 77.44 76 VAL A O 1
ATOM 599 N N . VAL A 1 77 ? 8.306 4.147 -16.846 1.00 78.88 77 VAL A N 1
ATOM 600 C CA . VAL A 1 77 ? 9.178 4.959 -17.719 1.00 78.88 77 VAL A CA 1
ATOM 601 C C . VAL A 1 77 ? 10.231 4.091 -18.401 1.00 78.88 77 VAL A C 1
ATOM 603 O O . VAL A 1 77 ? 10.391 4.174 -19.616 1.00 78.88 77 VAL A O 1
ATOM 606 N N . ASP A 1 78 ? 10.910 3.238 -17.631 1.00 73.12 78 ASP A N 1
ATOM 607 C CA . ASP A 1 78 ? 12.007 2.398 -18.121 1.00 73.12 78 ASP A CA 1
ATOM 608 C C . ASP A 1 78 ? 11.528 1.331 -19.127 1.00 73.12 78 ASP A C 1
ATOM 610 O O . ASP A 1 78 ? 12.293 0.900 -19.989 1.00 73.12 78 ASP A O 1
ATOM 614 N N . THR A 1 79 ? 10.274 0.878 -19.023 1.00 70.81 79 THR A N 1
ATOM 615 C CA . THR A 1 79 ? 9.707 -0.156 -19.911 1.00 70.81 79 THR A CA 1
ATOM 616 C C . THR A 1 79 ? 9.068 0.444 -21.164 1.00 70.81 79 THR A C 1
ATOM 618 O O . THR A 1 79 ? 9.144 -0.151 -22.237 1.00 70.81 79 THR A O 1
ATOM 621 N N . TYR A 1 80 ? 8.481 1.639 -21.064 1.00 70.44 80 TYR A N 1
ATOM 622 C CA . TYR A 1 80 ? 7.807 2.319 -22.169 1.00 70.44 80 TYR A CA 1
ATOM 623 C C . TYR A 1 80 ? 8.567 3.592 -22.567 1.00 70.44 80 TYR A C 1
ATOM 625 O O . TYR A 1 80 ? 8.121 4.700 -22.286 1.00 70.44 80 TYR A O 1
ATOM 633 N N . GLU A 1 81 ? 9.689 3.461 -23.282 1.00 66.06 81 GLU A N 1
ATOM 634 C CA . GLU A 1 81 ? 10.549 4.607 -23.648 1.00 66.06 81 GLU A CA 1
ATOM 635 C C . GLU A 1 81 ? 9.808 5.727 -24.412 1.00 66.06 81 GLU A C 1
ATOM 637 O O . GLU A 1 81 ? 10.076 6.907 -24.201 1.00 66.06 81 GLU A O 1
ATOM 642 N N . ILE A 1 82 ? 8.850 5.378 -25.284 1.00 71.38 82 ILE A N 1
ATOM 643 C CA . ILE A 1 82 ? 8.130 6.347 -26.140 1.00 71.38 82 ILE A CA 1
ATOM 644 C C . ILE A 1 82 ? 6.799 6.800 -25.510 1.00 71.38 82 ILE A C 1
ATOM 646 O O . ILE A 1 82 ? 6.369 7.937 -25.698 1.00 71.38 82 ILE A O 1
ATOM 650 N N . HIS A 1 83 ? 6.131 5.924 -24.751 1.00 77.50 83 HIS A N 1
ATOM 651 C CA . HIS A 1 83 ? 4.785 6.165 -24.207 1.00 77.50 83 HIS A CA 1
ATOM 652 C C . HIS A 1 83 ? 4.717 6.161 -22.668 1.00 77.50 83 HIS A C 1
ATOM 654 O O . HIS A 1 83 ? 3.625 6.162 -22.099 1.00 77.50 83 HIS A O 1
ATOM 660 N N . GLY A 1 84 ? 5.857 6.219 -21.978 1.00 78.88 84 GLY A N 1
ATOM 661 C CA . GLY A 1 84 ? 5.944 6.110 -20.518 1.00 78.88 84 GLY A CA 1
ATOM 662 C C . GLY A 1 84 ? 5.191 7.210 -19.775 1.00 78.88 84 GLY A C 1
ATOM 663 O O . GLY A 1 84 ? 4.469 6.923 -18.825 1.00 78.88 84 GLY A O 1
ATOM 664 N N . ALA A 1 85 ? 5.256 8.456 -20.257 1.00 82.75 85 ALA A N 1
ATOM 665 C CA . ALA A 1 85 ? 4.509 9.567 -19.660 1.00 82.75 85 ALA A CA 1
ATOM 666 C C . ALA A 1 85 ? 2.983 9.368 -19.745 1.00 82.75 85 ALA A C 1
ATOM 668 O O . ALA A 1 85 ? 2.262 9.659 -18.792 1.00 82.75 85 ALA A O 1
ATOM 669 N N . SER A 1 86 ? 2.487 8.829 -20.865 1.00 87.00 86 SER A N 1
ATOM 670 C CA . SER A 1 86 ? 1.062 8.527 -21.043 1.00 87.00 86 SER A CA 1
ATOM 671 C C . SER A 1 86 ? 0.622 7.352 -20.167 1.00 87.00 86 SER A C 1
ATOM 673 O O . SER A 1 86 ? -0.442 7.418 -19.553 1.00 87.00 86 SER A O 1
ATOM 675 N N . ALA A 1 87 ? 1.461 6.320 -20.040 1.00 85.25 87 ALA A N 1
ATOM 676 C CA . ALA A 1 87 ? 1.201 5.181 -19.166 1.00 85.25 87 ALA A CA 1
ATOM 677 C C . ALA A 1 87 ? 1.146 5.589 -17.681 1.00 85.25 87 ALA A C 1
ATOM 679 O O . ALA A 1 87 ? 0.233 5.176 -16.964 1.00 85.25 87 ALA A O 1
ATOM 680 N N . ILE A 1 88 ? 2.051 6.466 -17.229 1.00 87.38 88 ILE A N 1
ATOM 681 C CA . ILE A 1 88 ? 1.985 7.049 -15.880 1.00 87.38 88 ILE A CA 1
ATOM 682 C C . ILE A 1 88 ? 0.702 7.858 -15.707 1.00 87.38 88 ILE A C 1
ATOM 684 O O . ILE A 1 88 ? -0.003 7.673 -14.717 1.00 87.38 88 ILE A O 1
ATOM 688 N N . ALA A 1 89 ? 0.363 8.723 -16.669 1.00 88.94 89 ALA A N 1
ATOM 689 C CA . ALA A 1 89 ? -0.853 9.528 -16.598 1.00 88.94 89 ALA A CA 1
ATOM 690 C C . ALA A 1 89 ? -2.114 8.653 -16.483 1.00 88.94 89 ALA A C 1
ATOM 692 O O . ALA A 1 89 ? -2.978 8.933 -15.653 1.00 88.94 89 ALA A O 1
ATOM 693 N N . ALA A 1 90 ? -2.196 7.554 -17.240 1.00 89.56 90 ALA A N 1
ATOM 694 C CA . ALA A 1 90 ? -3.285 6.585 -17.130 1.00 89.56 90 ALA A CA 1
ATOM 695 C C . ALA A 1 90 ? -3.355 5.949 -15.728 1.00 89.56 90 ALA A C 1
ATOM 697 O O . ALA A 1 90 ? -4.437 5.862 -15.143 1.00 89.56 90 ALA A O 1
ATOM 698 N N . GLY A 1 91 ? -2.208 5.576 -15.149 1.00 87.94 91 GLY A N 1
ATOM 699 C CA . GLY A 1 91 ? -2.127 5.070 -13.775 1.00 87.94 91 GLY A CA 1
ATOM 700 C C . GLY A 1 91 ? -2.584 6.096 -12.731 1.00 87.94 91 GLY A C 1
ATOM 701 O O . GLY A 1 91 ? -3.326 5.758 -11.807 1.00 87.94 91 GLY A O 1
ATOM 702 N N . VAL A 1 92 ? -2.214 7.367 -12.903 1.00 90.31 92 VAL A N 1
ATOM 703 C CA . VAL A 1 92 ? -2.652 8.469 -12.033 1.00 90.31 92 VAL A CA 1
ATOM 704 C C . VAL A 1 92 ? -4.162 8.680 -12.121 1.00 90.31 92 VAL A C 1
ATOM 706 O O . VAL A 1 92 ? -4.799 8.852 -11.084 1.00 90.31 92 VAL A O 1
ATOM 709 N N . ILE A 1 93 ? -4.748 8.621 -13.320 1.00 93.06 93 ILE A N 1
ATOM 710 C CA . ILE A 1 93 ? -6.201 8.727 -13.513 1.00 93.06 93 ILE A CA 1
ATOM 711 C C . ILE A 1 93 ? -6.916 7.568 -12.817 1.00 93.06 93 ILE A C 1
ATOM 713 O O . ILE A 1 93 ? -7.849 7.806 -12.052 1.00 93.06 93 ILE A O 1
ATOM 717 N N . PHE A 1 94 ? -6.459 6.329 -13.015 1.00 89.44 94 PHE A N 1
ATOM 718 C CA . PHE A 1 94 ? -7.038 5.164 -12.343 1.00 89.44 94 PHE A CA 1
ATOM 719 C C . PHE A 1 94 ? -6.984 5.305 -10.816 1.00 89.44 94 PHE A C 1
ATOM 721 O O . PHE A 1 94 ? -7.985 5.101 -10.128 1.00 89.44 94 PHE A O 1
ATOM 728 N N . ARG A 1 95 ? -5.839 5.741 -10.281 1.00 88.44 95 ARG A N 1
ATOM 729 C CA . ARG A 1 95 ? -5.670 6.014 -8.850 1.00 88.44 95 ARG A CA 1
ATOM 730 C C . ARG A 1 95 ? -6.594 7.131 -8.362 1.00 88.44 95 ARG A C 1
ATOM 732 O O . ARG A 1 95 ? -7.137 7.022 -7.267 1.00 88.44 95 ARG A O 1
ATOM 739 N N . ALA A 1 96 ? -6.775 8.193 -9.142 1.00 92.25 96 ALA A N 1
ATOM 740 C CA . ALA A 1 96 ? -7.660 9.302 -8.797 1.00 92.25 96 ALA A CA 1
ATOM 741 C C . ALA A 1 96 ? -9.130 8.863 -8.766 1.00 92.25 96 ALA A C 1
ATOM 743 O O . ALA A 1 96 ? -9.849 9.216 -7.836 1.00 92.25 96 ALA A O 1
ATOM 744 N N . ILE A 1 97 ? -9.550 8.037 -9.727 1.00 93.81 97 ILE A N 1
ATOM 745 C CA . ILE A 1 97 ? -10.879 7.420 -9.752 1.00 93.81 97 ILE A CA 1
ATOM 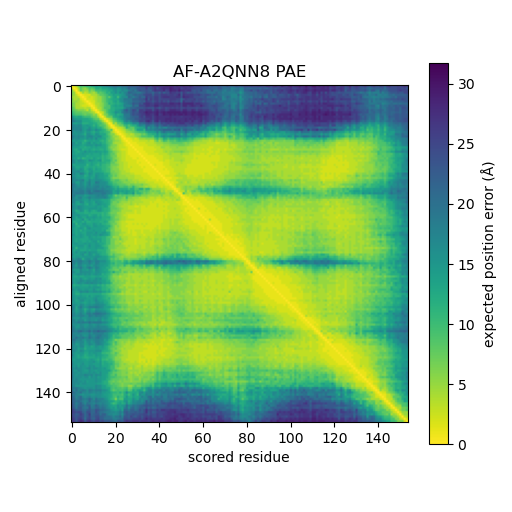746 C C . ILE A 1 97 ? -11.073 6.567 -8.498 1.00 93.81 97 ILE A C 1
ATOM 748 O O . ILE A 1 97 ? -12.021 6.791 -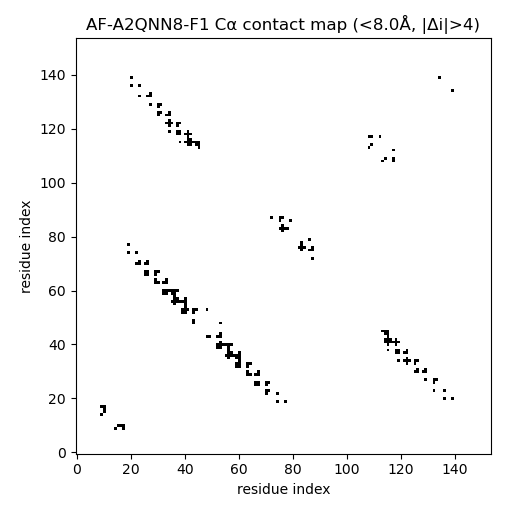7.749 1.00 93.81 97 ILE A O 1
ATOM 752 N N . ALA A 1 98 ? -10.149 5.648 -8.209 1.00 88.88 98 ALA A N 1
ATOM 753 C CA . ALA A 1 98 ? -10.216 4.830 -7.001 1.00 88.88 98 ALA A CA 1
ATOM 754 C C . ALA A 1 98 ? -10.290 5.699 -5.730 1.00 88.88 98 ALA A C 1
ATOM 756 O O . ALA A 1 98 ? -11.132 5.459 -4.870 1.00 88.88 98 ALA A O 1
ATOM 757 N N . GLY A 1 99 ? -9.477 6.757 -5.649 1.00 88.38 99 GLY A N 1
ATOM 758 C CA . GLY A 1 99 ? -9.485 7.720 -4.547 1.00 88.38 99 GLY A CA 1
ATOM 759 C C . GLY A 1 99 ? -10.766 8.553 -4.431 1.00 88.38 99 GLY A C 1
ATOM 760 O O . GLY A 1 99 ? -11.064 9.024 -3.340 1.00 88.38 99 GLY A O 1
ATOM 761 N N . ALA A 1 100 ? -11.538 8.713 -5.507 1.00 91.88 100 ALA A N 1
ATOM 762 C CA . ALA A 1 100 ? -12.834 9.389 -5.486 1.00 91.88 100 ALA A CA 1
ATOM 763 C C . ALA A 1 100 ? -13.979 8.449 -5.070 1.00 91.88 100 ALA A C 1
ATOM 765 O O . ALA A 1 100 ? -14.878 8.855 -4.337 1.00 91.88 100 ALA A O 1
ATOM 766 N N . PHE A 1 101 ? -13.940 7.184 -5.502 1.00 91.06 101 PHE A N 1
ATOM 767 C CA . PHE A 1 101 ? -14.982 6.202 -5.191 1.00 91.06 101 PHE A CA 1
ATOM 768 C C . PHE A 1 101 ? -14.838 5.582 -3.797 1.00 91.06 101 PHE A C 1
ATOM 770 O O . PHE A 1 101 ? -15.848 5.338 -3.138 1.00 91.06 101 PHE A O 1
ATOM 777 N N . LEU A 1 102 ? -13.613 5.345 -3.316 1.00 86.69 102 LEU A N 1
ATOM 778 C CA . LEU A 1 102 ? -13.388 4.704 -2.015 1.00 86.69 102 LEU A CA 1
ATOM 779 C C . LEU A 1 102 ? -14.028 5.483 -0.843 1.00 86.69 102 LEU A C 1
ATOM 781 O O . LEU A 1 102 ? -14.703 4.852 -0.033 1.00 86.69 102 LEU A O 1
ATOM 785 N N . PRO A 1 103 ? -13.914 6.827 -0.753 1.00 87.12 103 PRO A N 1
ATOM 786 C CA . PRO A 1 103 ? -14.576 7.609 0.295 1.00 87.12 103 PRO A CA 1
ATOM 787 C C . PRO A 1 103 ? -16.098 7.657 0.156 1.00 87.12 103 PRO A C 1
ATOM 789 O O . PRO A 1 103 ? -16.789 7.827 1.152 1.00 87.12 103 PRO A O 1
ATOM 792 N N . LEU A 1 104 ? -16.627 7.504 -1.062 1.00 89.69 104 LEU A N 1
ATOM 793 C CA . LEU A 1 104 ? -18.069 7.463 -1.299 1.00 89.69 104 LEU A CA 1
ATOM 794 C C . LEU A 1 104 ? -18.681 6.147 -0.793 1.00 89.69 104 LEU A C 1
ATOM 796 O O . LEU A 1 104 ? -19.780 6.145 -0.248 1.00 89.69 104 LEU A O 1
ATOM 800 N N . ILE A 1 105 ? -17.957 5.036 -0.952 1.00 87.31 105 ILE A N 1
ATOM 801 C CA . ILE A 1 105 ? -18.390 3.698 -0.521 1.00 87.31 105 ILE A CA 1
ATOM 802 C C . ILE A 1 105 ? -18.045 3.447 0.958 1.00 87.31 105 ILE A C 1
ATOM 804 O O . ILE A 1 105 ? -18.733 2.679 1.626 1.00 87.31 105 ILE A O 1
ATOM 808 N N . GLY A 1 106 ? -17.010 4.109 1.483 1.00 84.19 106 GLY A N 1
ATOM 809 C CA . GLY A 1 106 ? -16.479 3.914 2.834 1.00 84.19 106 GLY A CA 1
ATOM 810 C C . GLY A 1 106 ? -17.529 3.957 3.952 1.00 84.19 106 GLY A C 1
ATOM 811 O O . GLY A 1 106 ? -17.626 2.977 4.683 1.00 84.19 106 GLY A O 1
ATOM 812 N N . PRO A 1 107 ? -18.342 5.024 4.086 1.00 86.50 107 PRO A N 1
ATOM 813 C CA . PRO A 1 107 ? -19.361 5.112 5.132 1.00 86.50 107 PRO A CA 1
ATOM 814 C C . PRO A 1 107 ? -20.360 3.953 5.081 1.00 86.50 107 PRO A C 1
ATOM 816 O O . PRO A 1 107 ? -20.531 3.254 6.071 1.00 86.50 107 PRO A O 1
ATOM 819 N N . ALA A 1 108 ? -20.922 3.663 3.903 1.00 86.94 108 ALA A N 1
ATOM 820 C CA . ALA A 1 108 ? -21.865 2.558 3.730 1.00 86.94 108 ALA A CA 1
ATOM 821 C C . ALA A 1 108 ? -21.228 1.186 4.027 1.00 86.94 108 ALA A C 1
ATOM 823 O O . ALA A 1 108 ? -21.879 0.300 4.581 1.00 86.94 108 ALA A O 1
ATOM 824 N N . LEU A 1 109 ? -19.947 1.007 3.685 1.00 85.75 109 LEU A N 1
ATOM 825 C CA . LEU A 1 109 ? -19.191 -0.195 4.023 1.00 85.75 109 LEU A CA 1
ATOM 826 C C . LEU A 1 109 ? -19.041 -0.330 5.543 1.00 85.75 109 LEU A C 1
ATOM 828 O O . LEU A 1 109 ? -19.406 -1.364 6.099 1.00 85.75 109 LEU A O 1
ATOM 832 N N . TYR A 1 110 ? -18.554 0.709 6.220 1.00 85.38 110 TYR A N 1
ATOM 833 C CA . TYR A 1 110 ? -18.327 0.677 7.665 1.00 85.38 110 TYR A CA 1
ATOM 834 C C . TYR A 1 110 ? -19.623 0.567 8.471 1.00 85.38 110 TYR A C 1
ATOM 836 O O . TYR A 1 110 ? -19.631 -0.139 9.475 1.00 85.38 110 TYR A O 1
ATOM 844 N N . ASP A 1 111 ? -20.721 1.159 8.004 1.00 85.56 111 ASP A N 1
ATOM 845 C CA . ASP A 1 111 ? -22.040 1.029 8.634 1.00 85.56 111 ASP A CA 1
ATOM 846 C C . ASP A 1 111 ? -22.594 -0.404 8.535 1.00 85.56 111 ASP A C 1
ATOM 848 O O . ASP A 1 111 ? -23.355 -0.839 9.397 1.00 85.56 111 ASP A O 1
ATOM 852 N N . SER A 1 112 ? -22.205 -1.159 7.500 1.00 85.19 112 SER A N 1
ATOM 853 C CA . SER A 1 112 ? -22.691 -2.528 7.277 1.00 85.19 112 SER A CA 1
ATOM 854 C C . SER A 1 112 ? -21.901 -3.611 8.022 1.00 85.19 112 SER A C 1
ATOM 856 O O . SER A 1 112 ? -22.502 -4.565 8.515 1.00 85.19 112 SER A O 1
ATOM 858 N N . ILE A 1 113 ? -20.569 -3.490 8.097 1.00 85.75 113 ILE A N 1
ATOM 859 C CA . ILE A 1 113 ? -19.680 -4.550 8.617 1.00 85.75 113 ILE A CA 1
ATOM 860 C C . ILE A 1 113 ? -18.716 -4.084 9.718 1.00 85.75 113 ILE A C 1
ATOM 862 O O . ILE A 1 113 ? -17.971 -4.900 10.255 1.00 85.75 113 ILE A O 1
ATOM 866 N N . GLY A 1 114 ? -18.725 -2.802 10.085 1.00 85.88 114 GLY A N 1
ATOM 867 C CA . GLY A 1 114 ? -17.823 -2.233 11.087 1.00 85.88 114 GLY A CA 1
ATOM 868 C C . GLY A 1 114 ? -16.445 -1.854 10.535 1.00 85.88 114 GLY A C 1
ATOM 869 O O . GLY A 1 114 ? -16.073 -2.180 9.401 1.00 85.88 114 GLY A O 1
ATOM 870 N N . GLN A 1 115 ? -15.662 -1.140 11.348 1.00 82.69 115 GLN A N 1
ATOM 871 C CA . GLN A 1 115 ? -14.364 -0.606 10.921 1.00 82.69 115 GLN A CA 1
ATOM 872 C C . GLN A 1 115 ? -13.270 -1.675 10.886 1.00 82.69 115 GLN A C 1
ATOM 874 O O . GLN A 1 115 ? -12.415 -1.638 9.994 1.00 82.69 115 GLN A O 1
ATOM 879 N N . GLY A 1 116 ? -13.315 -2.652 11.797 1.00 86.75 116 GLY A N 1
ATOM 880 C CA . GLY A 1 116 ? -12.371 -3.773 11.818 1.00 86.75 116 GLY A CA 1
ATOM 881 C C . GLY A 1 116 ? -12.464 -4.628 10.555 1.00 86.75 116 GLY A C 1
ATOM 882 O O . GLY A 1 116 ? -11.493 -4.774 9.801 1.00 86.75 116 GLY A O 1
ATOM 883 N N . TRP A 1 117 ? -13.660 -5.145 10.268 1.00 87.94 117 TRP A N 1
ATOM 884 C CA . TRP A 1 117 ? -13.889 -5.978 9.088 1.00 87.94 117 TRP A CA 1
ATOM 885 C C . TRP A 1 117 ? -13.796 -5.192 7.780 1.00 87.94 117 TRP A C 1
ATOM 887 O O . TRP A 1 117 ? -13.190 -5.698 6.836 1.00 87.94 117 TRP A O 1
ATOM 897 N N . GLY A 1 118 ? -14.286 -3.948 7.724 1.00 87.44 118 G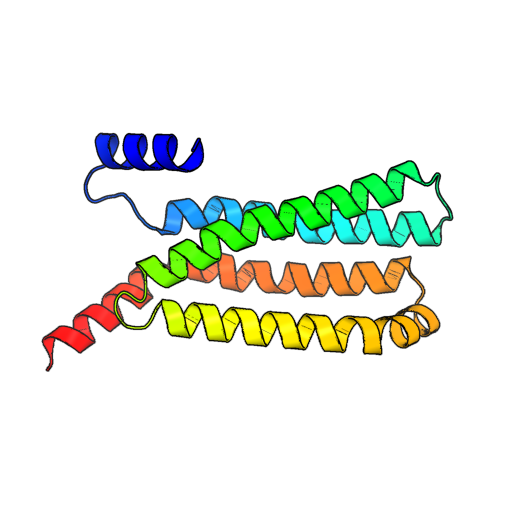LY A N 1
ATOM 898 C CA . GLY A 1 118 ? -14.160 -3.097 6.534 1.00 87.44 118 GLY A CA 1
ATOM 899 C C . GLY A 1 118 ? -12.710 -2.924 6.083 1.00 87.44 118 GLY A C 1
ATOM 900 O O . GLY A 1 118 ? -12.374 -3.184 4.927 1.00 87.44 118 GLY A O 1
ATOM 901 N N . ASN A 1 119 ? -11.815 -2.589 7.011 1.00 86.94 119 ASN A N 1
ATOM 902 C CA . ASN A 1 119 ? -10.390 -2.457 6.705 1.00 86.94 119 ASN A CA 1
ATOM 903 C C . ASN A 1 119 ? -9.699 -3.802 6.431 1.00 86.94 119 ASN A C 1
ATOM 905 O O . ASN A 1 119 ? -8.762 -3.852 5.638 1.00 86.94 119 ASN A O 1
ATOM 909 N N . THR A 1 120 ? -10.165 -4.905 7.024 1.00 89.62 120 THR A N 1
ATOM 910 C CA . THR A 1 120 ? -9.640 -6.250 6.724 1.00 89.62 120 THR A CA 1
ATOM 911 C C . THR A 1 120 ? -9.988 -6.682 5.296 1.00 89.62 120 THR A C 1
ATOM 913 O O . THR A 1 120 ? -9.149 -7.254 4.602 1.00 89.62 120 THR A O 1
ATOM 916 N N . VAL A 1 121 ? -11.189 -6.353 4.810 1.00 89.38 121 VAL A N 1
ATOM 917 C CA . VAL A 1 121 ? -11.575 -6.578 3.408 1.00 89.38 121 VAL A CA 1
ATOM 918 C C . VAL A 1 121 ? -10.698 -5.747 2.471 1.00 89.38 121 VAL A C 1
ATOM 920 O O . VAL A 1 121 ? -10.169 -6.287 1.501 1.00 89.38 121 VAL A O 1
ATOM 923 N N . LEU A 1 122 ? -10.465 -4.467 2.783 1.00 88.44 122 LEU A N 1
ATOM 924 C CA . LEU A 1 122 ? -9.546 -3.617 2.015 1.00 88.44 122 LEU A CA 1
ATOM 925 C C . LEU A 1 122 ? -8.115 -4.176 2.008 1.00 88.44 122 LEU A C 1
ATOM 927 O O . LEU A 1 122 ? -7.470 -4.203 0.959 1.00 88.44 122 LEU A O 1
ATOM 931 N N . ALA A 1 123 ? -7.639 -4.684 3.146 1.00 89.12 123 ALA A N 1
ATOM 932 C CA . ALA A 1 123 ? -6.344 -5.347 3.262 1.00 89.12 123 ALA A CA 1
ATOM 933 C C . ALA A 1 123 ? -6.260 -6.605 2.384 1.00 89.12 123 ALA A C 1
ATOM 935 O O . ALA A 1 123 ? -5.242 -6.836 1.734 1.00 89.12 123 ALA A O 1
ATOM 936 N N . PHE A 1 124 ? -7.333 -7.395 2.321 1.00 89.88 124 PHE A N 1
ATOM 937 C CA . PHE A 1 124 ? -7.393 -8.595 1.491 1.00 89.88 124 PHE A CA 1
ATOM 938 C C . PHE A 1 124 ? -7.437 -8.263 -0.004 1.00 89.88 124 PHE A C 1
ATOM 940 O O . PHE A 1 124 ? -6.732 -8.886 -0.795 1.00 89.88 124 PHE A O 1
ATOM 947 N N . ILE A 1 125 ? -8.200 -7.235 -0.392 1.00 88.12 125 ILE A N 1
ATOM 948 C CA . ILE A 1 125 ? -8.211 -6.712 -1.763 1.00 88.12 125 ILE A CA 1
ATOM 949 C C . ILE A 1 125 ? -6.806 -6.244 -2.147 1.00 88.12 125 ILE A C 1
ATOM 951 O O . ILE A 1 125 ? -6.314 -6.627 -3.203 1.00 88.12 125 ILE A O 1
ATOM 955 N N . ALA A 1 126 ? -6.127 -5.485 -1.283 1.00 85.94 126 ALA A N 1
ATOM 956 C CA . ALA A 1 126 ? -4.748 -5.061 -1.512 1.00 85.94 126 ALA A CA 1
ATOM 957 C C . ALA A 1 126 ? -3.790 -6.260 -1.652 1.00 85.94 126 ALA A C 1
ATOM 959 O O . ALA A 1 126 ? -2.960 -6.286 -2.561 1.00 85.94 126 ALA A O 1
ATOM 960 N N . ALA A 1 127 ? -3.938 -7.284 -0.808 1.00 87.50 127 ALA A N 1
ATOM 961 C CA . ALA A 1 127 ? -3.137 -8.503 -0.877 1.00 87.50 127 ALA A CA 1
ATOM 962 C C . ALA A 1 127 ? -3.391 -9.318 -2.160 1.00 87.50 127 ALA A C 1
ATOM 964 O O . ALA A 1 127 ? -2.471 -9.947 -2.682 1.00 87.50 127 ALA A O 1
ATOM 965 N N . ALA A 1 128 ? -4.601 -9.268 -2.725 1.00 87.88 128 ALA A N 1
ATOM 966 C CA . ALA A 1 128 ? -4.928 -9.928 -3.989 1.00 87.88 128 ALA A CA 1
ATOM 967 C C . ALA A 1 128 ? -4.155 -9.354 -5.193 1.00 87.88 128 ALA A C 1
ATOM 969 O O . ALA A 1 128 ? -4.037 -10.025 -6.218 1.00 87.88 128 ALA A O 1
ATOM 970 N N . PHE A 1 129 ? -3.571 -8.155 -5.072 1.00 81.81 129 PHE A N 1
ATOM 971 C CA . PHE A 1 129 ? -2.673 -7.587 -6.082 1.00 81.81 129 PHE A CA 1
ATOM 972 C C . PHE A 1 129 ? -1.216 -8.071 -5.954 1.00 81.81 129 PHE A C 1
ATOM 974 O O . PHE A 1 129 ? -0.420 -7.819 -6.857 1.00 81.81 129 PHE A O 1
ATOM 981 N N . ILE A 1 130 ? -0.850 -8.819 -4.903 1.00 81.56 130 ILE A N 1
ATOM 982 C CA . ILE A 1 130 ? 0.507 -9.375 -4.729 1.00 81.56 130 ILE A CA 1
ATOM 983 C C . ILE A 1 130 ? 0.863 -10.410 -5.818 1.00 81.56 130 ILE A C 1
ATOM 985 O O . ILE A 1 130 ? 1.939 -10.286 -6.411 1.00 81.56 130 ILE A O 1
ATOM 989 N N . PRO A 1 131 ? 0.021 -11.418 -6.137 1.00 80.12 131 PRO A N 1
ATOM 990 C CA . PRO A 1 131 ? 0.381 -12.448 -7.113 1.00 80.12 131 PRO A CA 1
ATOM 991 C C . PRO A 1 131 ? 0.641 -11.912 -8.532 1.00 80.12 131 PRO A C 1
ATOM 993 O O . PRO A 1 131 ? 1.641 -12.321 -9.121 1.00 80.12 131 PRO A O 1
ATOM 996 N N . PRO A 1 132 ? -0.162 -10.977 -9.086 1.00 78.38 132 PRO A N 1
ATOM 997 C CA . PRO A 1 132 ? 0.146 -10.342 -10.369 1.00 78.38 132 PRO A CA 1
ATOM 998 C C . PRO A 1 132 ? 1.497 -9.616 -10.381 1.00 78.38 132 PRO A C 1
ATOM 1000 O O . PRO A 1 132 ? 2.238 -9.718 -11.358 1.00 78.38 132 PRO A O 1
ATOM 1003 N N . LEU A 1 133 ? 1.852 -8.926 -9.291 1.00 73.50 133 LEU A N 1
ATOM 1004 C CA . LEU A 1 133 ? 3.145 -8.242 -9.161 1.00 73.50 133 LEU A CA 1
ATOM 1005 C C . LEU A 1 133 ? 4.309 -9.241 -9.112 1.00 73.50 133 LEU A C 1
ATOM 1007 O O . LEU A 1 133 ? 5.327 -9.043 -9.775 1.00 73.50 133 LEU A O 1
ATOM 1011 N N . GLY A 1 134 ? 4.142 -10.345 -8.379 1.00 70.31 134 GLY A N 1
ATOM 1012 C CA . GLY A 1 134 ? 5.109 -11.444 -8.356 1.00 70.31 134 GLY A CA 1
ATOM 1013 C C . GLY A 1 134 ? 5.254 -12.129 -9.718 1.00 70.31 134 GLY A C 1
ATOM 1014 O O . GLY A 1 134 ? 6.366 -12.433 -10.145 1.00 70.31 134 GLY A O 1
ATOM 1015 N N . ALA A 1 135 ? 4.151 -12.311 -10.448 1.00 71.62 135 ALA A N 1
ATOM 1016 C CA . ALA A 1 135 ? 4.168 -12.872 -11.794 1.00 71.62 135 ALA A CA 1
ATOM 1017 C C . ALA A 1 135 ? 4.921 -11.965 -12.777 1.00 71.62 135 ALA A C 1
ATOM 1019 O O . ALA A 1 135 ? 5.735 -12.461 -13.551 1.00 71.62 135 ALA A O 1
ATOM 1020 N N . LEU A 1 136 ? 4.726 -10.645 -12.711 1.00 70.56 136 LEU A N 1
ATOM 1021 C CA . LEU A 1 136 ? 5.481 -9.694 -13.532 1.00 70.56 136 LEU A CA 1
ATOM 1022 C C . LEU A 1 136 ? 6.988 -9.747 -13.234 1.00 70.56 136 LEU A C 1
ATOM 1024 O O . LEU A 1 136 ?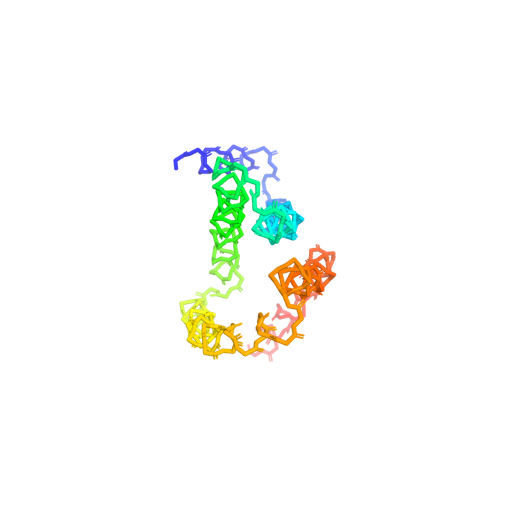 7.796 -9.601 -14.144 1.00 70.56 136 LEU A O 1
ATOM 1028 N N . MET A 1 137 ? 7.378 -10.019 -11.986 1.00 65.88 137 MET A N 1
ATOM 1029 C CA . MET A 1 137 ? 8.786 -10.155 -11.603 1.00 65.88 137 MET A CA 1
ATOM 1030 C C . MET A 1 137 ? 9.445 -11.420 -12.176 1.00 65.88 137 MET A C 1
ATOM 1032 O O . MET A 1 137 ? 10.622 -11.388 -12.526 1.00 65.88 137 MET A O 1
ATOM 1036 N N . ILE A 1 138 ? 8.703 -12.527 -12.282 1.00 65.12 138 ILE A N 1
ATOM 1037 C CA . ILE A 1 138 ? 9.217 -13.808 -12.801 1.00 65.12 138 ILE A CA 1
ATOM 1038 C C . ILE A 1 138 ? 9.142 -13.859 -14.335 1.00 65.12 138 ILE A C 1
ATOM 1040 O O . ILE A 1 138 ? 10.057 -14.359 -14.984 1.00 65.12 138 ILE A O 1
ATOM 1044 N N . TYR A 1 139 ? 8.064 -1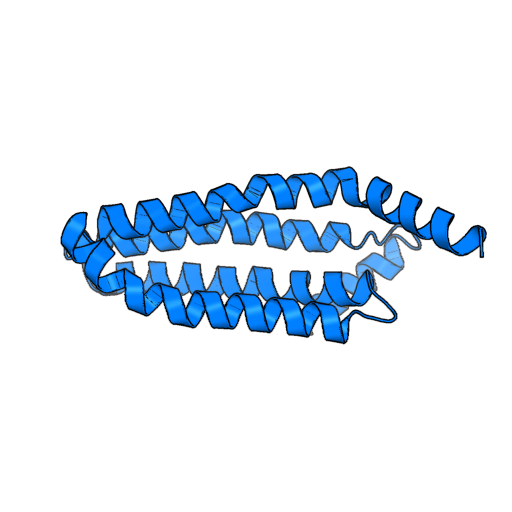3.333 -14.921 1.00 64.69 139 TYR A N 1
ATOM 1045 C CA . TYR A 1 139 ? 7.783 -13.405 -16.358 1.00 64.69 139 TYR A CA 1
ATOM 1046 C C . TYR A 1 139 ? 8.098 -12.109 -17.121 1.00 64.69 139 TYR A C 1
ATOM 1048 O O . TYR A 1 139 ? 7.893 -12.058 -18.334 1.00 64.69 139 TYR A O 1
ATOM 1056 N N . GLY A 1 140 ? 8.616 -11.069 -16.460 1.00 60.69 140 GLY A N 1
ATOM 1057 C CA . GLY A 1 140 ? 8.933 -9.774 -17.078 1.00 60.69 140 GLY A CA 1
ATOM 1058 C C . GLY A 1 140 ? 9.881 -9.887 -18.275 1.00 60.69 140 GLY A C 1
ATOM 1059 O O . GLY A 1 140 ? 9.633 -9.283 -19.320 1.00 60.69 140 GLY A O 1
ATOM 1060 N N . ASP A 1 141 ? 10.889 -10.761 -18.177 1.00 57.81 141 ASP A N 1
ATOM 1061 C CA . ASP A 1 141 ? 11.810 -11.069 -19.280 1.00 57.81 141 ASP A CA 1
ATOM 1062 C C . ASP A 1 141 ? 11.082 -11.653 -20.504 1.00 57.81 141 ASP A C 1
ATOM 1064 O O . ASP A 1 141 ? 11.396 -11.318 -21.649 1.00 57.81 141 ASP A O 1
ATOM 1068 N N . TRP A 1 142 ? 10.076 -12.506 -20.275 1.00 57.81 142 TRP A N 1
ATOM 1069 C CA . TRP A 1 142 ? 9.286 -13.122 -21.341 1.00 57.81 142 TRP A CA 1
ATOM 1070 C C . TRP A 1 142 ? 8.419 -12.082 -22.059 1.00 57.81 142 TRP A C 1
ATOM 1072 O O . TRP A 1 142 ? 8.410 -12.045 -23.292 1.00 57.81 142 TRP A O 1
ATOM 1082 N N . PHE A 1 143 ? 7.771 -11.179 -21.315 1.00 60.56 143 PHE A N 1
ATOM 1083 C CA . PHE A 1 143 ? 6.989 -10.081 -21.893 1.00 60.56 143 PHE A CA 1
ATOM 1084 C C . PHE A 1 143 ? 7.865 -9.108 -22.702 1.00 60.56 143 PHE A C 1
ATOM 1086 O O . PHE A 1 143 ? 7.528 -8.808 -23.848 1.00 60.56 143 PHE A O 1
ATOM 1093 N N . ARG A 1 144 ? 9.045 -8.715 -22.193 1.00 59.31 144 ARG A N 1
ATOM 1094 C CA . ARG A 1 144 ? 10.005 -7.866 -22.932 1.00 59.31 144 ARG A CA 1
ATOM 1095 C C . ARG A 1 144 ? 10.558 -8.532 -24.191 1.00 59.31 144 ARG A C 1
ATOM 1097 O O . ARG A 1 144 ? 10.746 -7.862 -25.207 1.00 59.31 144 ARG A O 1
ATOM 1104 N N . SER A 1 145 ? 10.810 -9.842 -24.155 1.00 54.62 145 SER A N 1
ATOM 1105 C CA . SER A 1 145 ? 11.330 -10.570 -25.322 1.00 54.62 145 SER A CA 1
ATOM 1106 C C . SER A 1 145 ? 10.354 -10.552 -26.506 1.00 54.62 145 SER A C 1
ATOM 1108 O O . SER A 1 145 ? 10.772 -10.463 -27.661 1.00 54.62 145 SER A O 1
ATOM 1110 N N . LYS A 1 146 ? 9.047 -10.551 -26.217 1.00 56.94 146 LYS A N 1
ATOM 1111 C CA . LYS A 1 146 ? 7.979 -10.559 -27.218 1.00 56.94 146 LYS A CA 1
ATOM 1112 C C . LYS A 1 146 ? 7.793 -9.196 -27.891 1.00 56.94 146 LYS A C 1
ATOM 1114 O O . LYS A 1 146 ? 7.538 -9.139 -29.091 1.00 56.94 146 LYS A O 1
ATOM 1119 N N . GLU A 1 147 ? 7.983 -8.104 -27.151 1.00 55.78 147 GLU A N 1
ATOM 1120 C CA . GLU A 1 147 ? 7.922 -6.742 -27.700 1.00 55.78 147 GLU A CA 1
ATOM 1121 C C . GLU A 1 147 ? 9.136 -6.398 -28.572 1.00 55.78 147 GLU A C 1
ATOM 1123 O O . GLU A 1 147 ? 8.992 -5.730 -29.598 1.00 55.78 147 GLU A O 1
ATOM 1128 N N . ARG A 1 148 ? 10.326 -6.916 -28.226 1.00 49.25 148 ARG A N 1
ATOM 1129 C CA . ARG A 1 148 ? 11.534 -6.770 -29.054 1.00 49.25 148 ARG A CA 1
ATOM 1130 C C . ARG A 1 148 ? 11.370 -7.463 -30.412 1.00 49.25 148 ARG A C 1
ATOM 1132 O O . ARG A 1 148 ? 11.682 -6.861 -31.434 1.00 49.25 148 ARG A O 1
ATOM 1139 N N . PHE A 1 149 ? 10.769 -8.655 -30.434 1.00 47.56 149 PHE A N 1
ATOM 1140 C CA . PHE A 1 149 ? 10.454 -9.379 -31.674 1.00 47.56 149 PHE A CA 1
ATOM 1141 C C . PHE A 1 149 ? 9.430 -8.649 -32.567 1.00 47.56 149 PHE A C 1
ATOM 1143 O O . PHE A 1 149 ? 9.495 -8.749 -33.788 1.00 47.56 149 PHE A O 1
ATOM 1150 N N . GLY A 1 150 ? 8.512 -7.869 -31.985 1.00 49.09 150 GLY A N 1
ATOM 1151 C CA . GLY A 1 150 ? 7.556 -7.042 -32.737 1.00 49.09 150 GLY A CA 1
ATOM 1152 C C . GLY A 1 150 ? 8.147 -5.759 -33.346 1.00 49.09 150 GLY A C 1
ATOM 1153 O O . GLY A 1 150 ? 7.531 -5.162 -34.232 1.00 49.09 150 GLY A O 1
ATOM 1154 N N . ARG A 1 151 ? 9.329 -5.314 -32.891 1.00 46.81 151 ARG A N 1
ATOM 1155 C CA . ARG A 1 151 ? 10.071 -4.178 -33.476 1.00 46.81 151 ARG A CA 1
ATOM 1156 C C . ARG A 1 151 ? 10.977 -4.588 -34.635 1.00 46.81 151 ARG A C 1
ATOM 1158 O O . ARG A 1 151 ? 11.250 -3.743 -35.471 1.00 46.81 151 ARG A O 1
ATOM 1165 N N . GLU A 1 152 ? 11.410 -5.844 -34.698 1.00 43.78 152 GLU A N 1
ATOM 1166 C CA . GLU A 1 152 ? 12.332 -6.335 -35.738 1.00 43.78 152 GLU A CA 1
ATOM 1167 C C . GLU A 1 152 ? 11.610 -6.802 -37.019 1.00 43.78 152 GLU A C 1
ATOM 1169 O O . GLU A 1 152 ? 12.238 -7.017 -38.049 1.00 43.78 152 GLU A O 1
ATOM 1174 N N . GLY A 1 153 ? 10.278 -6.923 -36.967 1.00 46.28 153 GLY A N 1
ATOM 1175 C CA . GLY A 1 153 ? 9.415 -7.259 -38.107 1.00 46.28 153 GLY A CA 1
ATOM 1176 C C . GLY A 1 153 ? 8.719 -6.066 -38.779 1.00 46.28 153 GLY A C 1
ATOM 1177 O O . GLY A 1 153 ? 7.739 -6.287 -39.491 1.00 46.28 153 GLY A O 1
ATOM 1178 N N . ARG A 1 154 ? 9.157 -4.825 -38.523 1.00 36.84 154 ARG A N 1
ATOM 1179 C CA . ARG A 1 154 ? 8.671 -3.604 -39.190 1.00 36.84 154 ARG A CA 1
ATOM 1180 C C . ARG A 1 154 ? 9.812 -2.829 -39.825 1.00 36.84 154 ARG A C 1
ATOM 1182 O O . ARG A 1 154 ? 10.804 -2.587 -39.109 1.00 36.84 154 ARG A O 1
#

Secondary structure (DSSP, 8-state):
-HHHHHHHHHHHHHGGG--THHHHHHHHHHHHHHHHHHHHHHHHHHTT--THHHHHHHHHHHHHHHHHHHHHHHHHHHH-TTTHHHHHHHHHHHHHHHHHHHHHHHHHHHHHHHHHHHHHHHHHHHHHTHHHHHHHHHHHHHHHHHHHHHHHT-